Protein AF-A0A9W9QY52-F1 (afdb_monomer)

Radius of gyration: 14.12 Å; Cα contacts (8 Å, |Δi|>4): 456; chains: 1; bounding box: 40×32×38 Å

pLDDT: mean 80.57, std 6.9, range [45.78, 89.19]

Foldseek 3Di:
DDEEEDEDEDQEAEAAEAEEDDDAYYEYHYEHQEYEYAEYEYYPDYAYYEYAYYHQEYEYEEYEDAAEYAEYEYHEEHQEYEYYEYEYAAYYAEYEYAYYHQAYEYYEYEEHEDYEEYYYHYYHVHYDYDDYHYHNDYDYD

Nearest PDB structures (foldseek):
  4yz0-assembly2_B  TM=2.450E-01  e=3.488E+00  Caldicellulosiruptor bescii DSM 6725
  8enr-assembly1_D  TM=1.786E-01  e=2.956E+00  Escherichia coli

Solvent-accessible surface area (backbone atoms only — not comparable to full-atom values): 6452 Å² total; per-residue (Å²): 135,56,68,49,77,47,77,45,72,40,66,70,28,72,47,65,75,46,66,74,44,74,40,45,33,39,38,40,40,31,35,22,48,31,24,33,40,39,38,40,45,34,40,41,61,28,42,40,38,40,38,40,31,35,24,46,31,24,34,42,37,37,38,44,36,36,52,33,35,39,38,39,39,40,39,33,34,22,44,34,25,33,43,38,36,39,43,37,37,46,32,32,40,37,39,39,39,38,33,35,21,48,33,27,34,41,41,40,38,44,36,35,47,32,34,51,39,53,48,81,47,76,43,47,83,41,65,49,74,72,47,76,73,42,74,75,40,67,48,76,119

Organism: Penicillium brevicompactum (NCBI:txid5074)

Secondary structure (DSSP, 8-state):
--EEEEEEEEEE--EEEEEEE-SSEEEEEEEEEE--EEEEEEE-SEEEEEEEEEEEE--EEEEEEE--EEEEEEEEEEEE--EEEEEEEEEEEEEEEEEEEEEEEEEEEEEEEEEEEEEEEEEEEEEEEEEEEEEEEEE--

Structure (mmCIF, N/CA/C/O backbone):
data_AF-A0A9W9QY52-F1
#
_entry.id   AF-A0A9W9QY52-F1
#
loop_
_atom_site.group_PDB
_atom_site.id
_atom_site.type_symbol
_atom_site.label_atom_id
_atom_site.label_alt_id
_atom_site.label_comp_id
_atom_site.label_asym_id
_atom_site.label_entity_id
_atom_site.label_seq_id
_atom_site.pdbx_PDB_ins_code
_atom_site.Cartn_x
_atom_site.Cartn_y
_atom_site.Cartn_z
_atom_site.occupancy
_atom_site.B_iso_or_equiv
_atom_site.auth_seq_id
_atom_site.auth_comp_id
_atom_site.auth_asym_id
_atom_site.auth_atom_id
_atom_site.pdbx_PDB_model_num
ATOM 1 N N . MET A 1 1 ? 23.444 1.921 6.689 1.00 53.47 1 MET A N 1
ATOM 2 C CA . MET A 1 1 ? 22.106 1.766 6.104 1.00 53.47 1 MET A CA 1
ATOM 3 C C . MET A 1 1 ? 21.290 2.923 6.638 1.00 53.47 1 MET A C 1
ATOM 5 O O . MET A 1 1 ? 21.491 3.267 7.800 1.00 53.47 1 MET A O 1
ATOM 9 N N . TRP A 1 2 ? 20.583 3.641 5.771 1.00 61.12 2 TRP A N 1
ATOM 10 C CA . TRP A 1 2 ? 19.711 4.729 6.204 1.00 61.12 2 TRP A CA 1
ATOM 11 C C . TRP A 1 2 ? 18.297 4.190 6.104 1.00 61.12 2 TRP A C 1
ATOM 13 O O . TRP A 1 2 ? 17.815 3.980 4.991 1.00 61.12 2 TRP A O 1
ATOM 23 N N . ASP A 1 3 ? 17.704 3.956 7.266 1.00 77.62 3 ASP A N 1
ATOM 24 C CA . ASP A 1 3 ? 16.357 3.425 7.408 1.00 77.62 3 ASP A CA 1
ATOM 25 C C . ASP A 1 3 ? 15.509 4.557 7.988 1.00 77.62 3 ASP A C 1
ATOM 27 O O . ASP A 1 3 ? 15.983 5.344 8.822 1.00 77.62 3 ASP A O 1
ATOM 31 N N . MET A 1 4 ? 14.274 4.688 7.518 1.00 79.81 4 MET A N 1
ATOM 32 C CA . MET A 1 4 ? 13.356 5.724 7.973 1.00 79.81 4 MET A CA 1
ATOM 33 C C . MET A 1 4 ? 12.073 5.085 8.484 1.00 79.81 4 MET A C 1
ATOM 35 O O . MET A 1 4 ? 11.243 4.646 7.701 1.00 79.81 4 MET A O 1
ATOM 39 N N . ALA A 1 5 ? 11.887 5.102 9.800 1.00 81.69 5 ALA A N 1
ATOM 40 C CA . ALA A 1 5 ? 10.623 4.739 10.423 1.00 81.69 5 ALA A CA 1
ATOM 41 C C . ALA A 1 5 ? 9.893 6.003 10.889 1.00 81.69 5 ALA A C 1
ATOM 43 O O . ALA A 1 5 ? 10.483 6.867 11.551 1.00 81.69 5 ALA A O 1
ATOM 44 N N . PHE A 1 6 ? 8.611 6.119 10.554 1.00 76.94 6 PHE A N 1
ATOM 45 C CA . PHE A 1 6 ? 7.734 7.169 11.054 1.00 76.94 6 PHE A CA 1
ATOM 46 C C . PHE A 1 6 ? 6.476 6.546 11.649 1.00 76.94 6 PHE A C 1
ATOM 48 O O . PHE A 1 6 ? 5.720 5.892 10.943 1.00 76.94 6 PHE A O 1
ATOM 55 N N . GLY A 1 7 ? 6.259 6.796 12.940 1.00 81.50 7 GLY A N 1
ATOM 56 C CA . GLY A 1 7 ? 5.096 6.322 13.678 1.00 81.50 7 GLY A CA 1
ATOM 57 C C . GLY A 1 7 ? 4.278 7.489 14.220 1.00 81.50 7 GLY A C 1
ATOM 58 O O . GLY A 1 7 ? 4.828 8.335 14.935 1.00 81.50 7 GLY A O 1
ATOM 59 N N . VAL A 1 8 ? 2.977 7.540 13.937 1.00 78.62 8 VAL A N 1
ATOM 60 C CA . VAL A 1 8 ? 2.046 8.469 14.606 1.00 78.62 8 VAL A CA 1
ATOM 61 C C . VAL A 1 8 ? 0.899 7.688 15.219 1.00 78.62 8 VAL A C 1
ATOM 63 O O . VAL A 1 8 ? 0.329 6.790 14.610 1.00 78.62 8 VAL A O 1
ATOM 66 N N . SER A 1 9 ? 0.551 8.051 16.452 1.00 81.56 9 SER A N 1
ATOM 67 C CA . SER A 1 9 ? -0.626 7.515 17.121 1.00 81.56 9 SER A CA 1
ATOM 68 C C . SER A 1 9 ? -1.479 8.618 17.736 1.00 81.56 9 SER A C 1
ATOM 70 O O . SER A 1 9 ? -0.968 9.635 18.216 1.00 81.56 9 SER A O 1
ATOM 72 N N . GLY A 1 10 ? -2.798 8.441 17.715 1.00 80.50 10 GLY A N 1
ATOM 73 C CA . GLY A 1 10 ? -3.729 9.421 18.270 1.00 80.50 10 GLY A CA 1
ATOM 74 C C . GLY A 1 10 ? -5.185 9.156 17.908 1.00 80.50 10 GLY A C 1
ATOM 75 O O . GLY A 1 10 ? -5.527 8.142 17.320 1.00 80.50 10 GLY A O 1
ATOM 76 N N . TYR A 1 11 ? -6.083 10.078 18.264 1.00 79.69 11 TYR A N 1
ATOM 77 C CA . TYR A 1 11 ? -7.476 9.976 17.812 1.00 79.69 11 TYR A CA 1
ATOM 78 C C . TYR A 1 11 ? -7.574 10.189 16.296 1.00 79.69 11 TYR A C 1
ATOM 80 O O . TYR A 1 11 ? -8.233 9.426 15.596 1.00 79.69 11 TYR A O 1
ATOM 88 N N . THR A 1 12 ? -6.860 11.198 15.800 1.00 81.56 12 THR A N 1
ATOM 89 C CA . THR A 1 12 ? -6.657 11.440 14.377 1.00 81.56 12 THR A CA 1
ATOM 90 C C . THR A 1 12 ? -5.165 11.523 14.132 1.00 81.56 12 THR A C 1
ATOM 92 O O . THR A 1 12 ? -4.482 12.352 14.738 1.00 81.56 12 THR A O 1
ATOM 95 N N . ALA A 1 13 ? -4.689 10.660 13.258 1.00 79.25 13 ALA A N 1
ATOM 96 C CA . ALA A 1 13 ? -3.340 10.632 12.755 1.00 79.25 13 ALA A CA 1
ATOM 97 C C . ALA A 1 13 ? -3.448 10.856 11.234 1.00 79.25 13 ALA A C 1
ATOM 99 O O . ALA A 1 13 ? -4.385 10.374 10.597 1.00 79.25 13 ALA A O 1
ATOM 100 N N . SER A 1 14 ? -2.604 11.730 10.682 1.00 77.19 14 SER A N 1
ATOM 101 C CA . SER A 1 14 ? -2.575 11.905 9.231 1.00 77.19 14 SER A CA 1
ATOM 102 C C . SER A 1 14 ? -1.209 12.363 8.739 1.00 77.19 14 SER A C 1
ATOM 104 O O . SER A 1 14 ? -0.689 13.389 9.205 1.00 77.19 14 SER A O 1
ATOM 106 N N . MET A 1 15 ? -0.697 11.706 7.704 1.00 77.94 15 MET A N 1
ATOM 107 C CA . MET A 1 15 ? 0.455 12.153 6.929 1.00 77.94 15 MET A CA 1
ATOM 108 C C . MET A 1 15 ? -0.002 12.869 5.652 1.00 77.94 15 MET A C 1
ATOM 110 O O . MET A 1 15 ? -0.617 12.283 4.772 1.00 77.94 15 MET A O 1
ATOM 114 N N . GLY A 1 16 ? 0.333 14.152 5.493 1.00 79.06 16 GLY A N 1
ATOM 115 C CA . GLY A 1 16 ? -0.183 14.959 4.378 1.00 79.06 16 GLY A CA 1
ATOM 116 C C . GLY A 1 16 ? 0.397 14.621 2.995 1.00 79.06 16 GLY A C 1
ATOM 117 O O . GLY A 1 16 ? -0.306 14.137 2.106 1.00 79.06 16 GLY A O 1
ATOM 118 N N . ARG A 1 17 ? 1.661 14.993 2.749 1.00 81.62 17 ARG A N 1
ATOM 119 C CA . ARG A 1 17 ? 2.312 14.842 1.435 1.00 81.62 17 ARG A CA 1
ATOM 120 C C . ARG A 1 17 ? 3.784 14.493 1.579 1.00 81.62 17 ARG A C 1
ATOM 122 O O . ARG A 1 17 ? 4.518 15.203 2.262 1.00 81.62 17 ARG A O 1
ATOM 129 N N . ILE A 1 18 ? 4.214 13.483 0.838 1.00 79.81 18 ILE A N 1
ATOM 130 C CA . ILE A 1 18 ? 5.601 13.056 0.711 1.00 79.81 18 ILE A CA 1
ATOM 131 C C . ILE A 1 18 ? 6.009 13.235 -0.753 1.00 79.81 18 ILE A C 1
ATOM 133 O O . ILE A 1 18 ? 5.389 12.692 -1.665 1.00 79.81 18 ILE A O 1
ATOM 137 N N . TRP A 1 19 ? 7.039 14.047 -0.995 1.00 80.06 19 TRP A N 1
ATOM 138 C CA . TRP A 1 19 ? 7.466 14.367 -2.360 1.00 80.06 19 TRP A CA 1
ATOM 139 C C . TRP A 1 19 ? 8.421 13.332 -2.945 1.00 80.06 19 TRP A C 1
ATOM 141 O O . TRP A 1 19 ? 8.222 12.896 -4.074 1.00 80.06 19 TRP A O 1
ATOM 151 N N . TYR A 1 20 ? 9.444 12.952 -2.184 1.00 76.94 20 TYR A N 1
ATOM 152 C CA . TYR A 1 20 ? 10.475 12.021 -2.622 1.00 76.94 20 TYR A CA 1
ATOM 153 C C . TYR A 1 20 ? 10.875 11.125 -1.463 1.00 76.94 20 TYR A C 1
ATOM 155 O O . TYR A 1 20 ? 11.154 11.617 -0.369 1.00 76.94 20 TYR A O 1
ATOM 163 N N . VAL A 1 21 ? 10.946 9.831 -1.739 1.00 71.94 21 VAL A N 1
ATOM 164 C CA . VAL A 1 21 ? 11.467 8.813 -0.837 1.00 71.94 21 VAL A CA 1
ATOM 165 C C . VAL A 1 21 ? 12.641 8.135 -1.534 1.00 71.94 21 VAL A C 1
ATOM 167 O O . VAL A 1 21 ? 12.488 7.642 -2.648 1.00 71.94 21 VAL A O 1
ATOM 170 N N . PHE A 1 22 ? 13.814 8.169 -0.903 1.00 72.44 22 PHE A N 1
ATOM 171 C CA . PHE A 1 22 ? 15.040 7.517 -1.371 1.00 72.44 22 PHE A CA 1
ATOM 172 C C . PHE A 1 22 ? 15.826 7.049 -0.144 1.00 72.44 22 PHE A C 1
ATOM 174 O O . PHE A 1 22 ? 16.571 7.838 0.438 1.00 72.44 22 PHE A O 1
ATOM 181 N N . MET A 1 23 ? 15.595 5.812 0.297 1.00 68.81 23 MET A N 1
ATOM 182 C CA . MET A 1 23 ? 16.259 5.180 1.450 1.00 68.81 23 MET A CA 1
ATOM 183 C C . MET A 1 23 ? 16.411 3.676 1.198 1.00 68.81 23 MET A C 1
ATOM 185 O O . MET A 1 23 ? 15.848 3.174 0.231 1.00 68.81 23 MET A O 1
ATOM 189 N N . CYS A 1 24 ? 17.177 2.981 2.050 1.00 71.25 24 CYS A N 1
ATOM 190 C CA . CYS A 1 24 ? 17.209 1.518 2.014 1.00 71.25 24 CYS A CA 1
ATOM 191 C C . CYS A 1 24 ? 15.846 0.977 2.422 1.00 71.25 24 CYS A C 1
ATOM 193 O O . CYS A 1 24 ? 15.191 0.404 1.569 1.00 71.25 24 CYS A O 1
ATOM 195 N N . ASP A 1 25 ? 15.395 1.277 3.640 1.00 81.12 25 ASP A N 1
ATOM 196 C CA . ASP A 1 25 ? 14.108 0.791 4.139 1.00 81.12 25 ASP A CA 1
ATOM 197 C C . ASP A 1 25 ? 13.256 1.948 4.661 1.00 81.12 25 ASP A C 1
ATOM 199 O O . ASP A 1 25 ? 13.773 2.898 5.272 1.00 81.12 25 ASP A O 1
ATOM 203 N N . ILE A 1 26 ? 11.948 1.884 4.418 1.00 80.56 26 ILE A N 1
ATOM 204 C CA . ILE A 1 26 ? 10.974 2.827 4.966 1.00 80.56 26 ILE A CA 1
ATOM 205 C C . ILE A 1 26 ? 9.792 2.085 5.577 1.00 80.56 26 ILE A C 1
ATOM 207 O O . ILE A 1 26 ? 9.164 1.262 4.919 1.00 80.56 26 ILE A O 1
ATOM 211 N N . THR A 1 27 ? 9.426 2.491 6.789 1.00 84.25 27 THR A N 1
ATOM 212 C CA . THR A 1 27 ? 8.219 2.023 7.471 1.00 84.25 27 THR A CA 1
ATOM 213 C C . THR A 1 27 ? 7.382 3.224 7.898 1.00 84.25 27 THR A C 1
ATOM 215 O O . THR A 1 27 ? 7.871 4.123 8.594 1.00 84.25 27 THR A O 1
ATOM 218 N N . PHE A 1 28 ? 6.120 3.253 7.481 1.00 80.44 28 PHE A N 1
ATOM 219 C CA . PHE A 1 28 ? 5.120 4.189 7.986 1.00 80.44 28 PHE A CA 1
ATOM 220 C C . PHE A 1 28 ? 4.090 3.421 8.795 1.00 80.44 28 PHE A C 1
ATOM 222 O O . PHE A 1 28 ? 3.376 2.602 8.236 1.00 80.44 28 PHE A O 1
ATOM 229 N N . GLU A 1 29 ? 4.005 3.724 10.084 1.00 83.50 29 GLU A N 1
ATOM 230 C CA . GLU A 1 29 ? 3.023 3.141 10.992 1.00 83.50 29 GLU A CA 1
ATOM 231 C C . GLU A 1 29 ? 2.080 4.236 11.482 1.00 83.50 29 GLU A C 1
ATOM 233 O O . GLU A 1 29 ? 2.499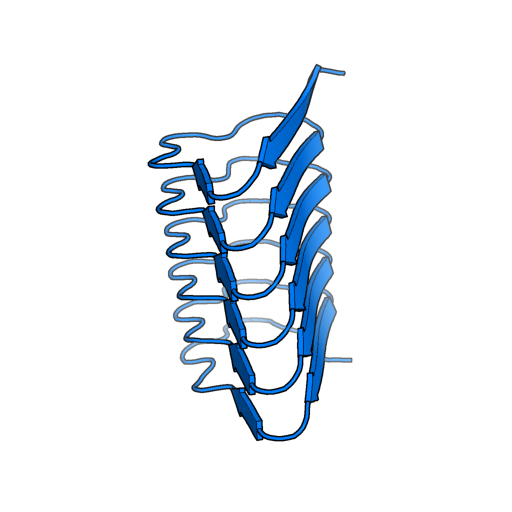 5.232 12.087 1.00 83.50 29 GLU A O 1
ATOM 238 N N . GLU A 1 30 ? 0.786 4.063 11.259 1.00 79.44 30 GLU A N 1
ATOM 239 C CA . GLU A 1 30 ? -0.209 4.996 11.761 1.00 79.44 30 GLU A CA 1
ATOM 240 C C . GLU A 1 30 ? -1.335 4.260 12.485 1.00 79.44 30 GLU A C 1
ATOM 242 O O . GLU A 1 30 ? -1.948 3.333 11.962 1.00 79.44 30 GLU A O 1
ATOM 247 N N . SER A 1 31 ? -1.586 4.647 13.739 1.00 82.00 31 SER A N 1
ATOM 248 C CA . SER A 1 31 ? -2.595 3.992 14.579 1.00 82.00 31 SER A CA 1
ATOM 249 C C . SER A 1 31 ? -3.536 4.992 15.245 1.00 82.00 31 SER A C 1
ATOM 251 O O . SER A 1 31 ? -3.117 5.933 15.926 1.00 82.00 31 SER A O 1
ATOM 253 N N . GLY A 1 32 ? -4.846 4.810 15.088 1.00 80.62 32 GLY A N 1
ATOM 254 C CA . GLY A 1 32 ? -5.805 5.750 15.664 1.00 80.62 32 GLY A CA 1
ATOM 255 C C . GLY A 1 32 ? -7.273 5.430 15.442 1.00 80.62 32 GLY A C 1
ATOM 256 O O . GLY A 1 32 ? -7.631 4.359 14.978 1.00 80.62 32 GLY A O 1
ATOM 257 N N . TYR A 1 33 ? -8.170 6.355 15.794 1.00 81.06 33 TYR A N 1
ATOM 258 C CA . TYR A 1 33 ? -9.571 6.211 15.372 1.00 81.06 33 TYR A CA 1
ATOM 259 C C . TYR A 1 33 ? -9.695 6.503 13.873 1.00 81.06 33 TYR A C 1
ATOM 261 O O . TYR A 1 33 ? -10.362 5.768 13.150 1.00 81.06 33 TYR A O 1
ATOM 269 N N . THR A 1 34 ? -9.004 7.543 13.414 1.00 82.56 34 THR A N 1
ATOM 270 C CA . THR A 1 34 ? -8.814 7.851 11.999 1.00 82.56 34 THR A CA 1
ATOM 271 C C . THR A 1 34 ? -7.324 7.980 11.726 1.00 82.56 34 THR A C 1
ATOM 273 O O . THR A 1 34 ? -6.682 8.846 12.322 1.00 82.56 34 THR A O 1
ATOM 276 N N . ALA A 1 35 ? -6.798 7.139 10.852 1.00 82.19 35 ALA A N 1
ATOM 277 C CA . ALA A 1 35 ? -5.470 7.264 10.272 1.00 82.19 35 ALA A CA 1
ATOM 278 C C . ALA A 1 35 ? -5.626 7.643 8.785 1.00 82.19 35 ALA A C 1
ATOM 280 O O . ALA A 1 35 ? -6.711 7.451 8.219 1.00 82.19 35 ALA A O 1
ATOM 281 N N . SER A 1 36 ? -4.620 8.289 8.182 1.00 80.44 36 SER A N 1
ATOM 282 C CA . SER A 1 36 ? -4.578 8.449 6.724 1.00 80.44 36 SER A CA 1
ATOM 283 C C . SER A 1 36 ? -3.215 8.902 6.202 1.00 80.44 36 SER A C 1
ATOM 285 O O . SER A 1 36 ? -2.666 9.931 6.618 1.00 80.44 36 SER A O 1
ATOM 287 N N . ILE A 1 37 ? -2.750 8.253 5.139 1.00 79.75 37 ILE A N 1
ATOM 288 C CA . ILE A 1 37 ? -1.601 8.708 4.352 1.00 79.75 37 ILE A CA 1
ATOM 289 C C . ILE A 1 37 ? -2.098 9.367 3.069 1.00 79.75 37 ILE A C 1
ATOM 291 O O . ILE A 1 37 ? -2.715 8.744 2.225 1.00 79.75 37 ILE A O 1
ATOM 295 N N . GLY A 1 38 ? -1.815 10.652 2.878 1.00 82.88 38 GLY A N 1
ATOM 296 C CA . GLY A 1 38 ? -2.343 11.432 1.761 1.00 82.88 38 GLY A CA 1
ATOM 297 C C . GLY A 1 38 ? -1.707 11.106 0.405 1.00 82.88 38 GLY A C 1
ATOM 298 O O . GLY A 1 38 ? -2.269 10.371 -0.400 1.00 82.88 38 GLY A O 1
ATOM 299 N N . TRP A 1 39 ? -0.595 11.769 0.071 1.00 84.00 39 TRP A N 1
ATOM 300 C CA . TRP A 1 39 ? -0.013 11.717 -1.282 1.00 84.00 39 TRP A CA 1
ATOM 301 C C . TRP A 1 39 ? 1.477 11.414 -1.238 1.00 84.00 39 TRP A C 1
ATOM 303 O O . TRP A 1 39 ? 2.233 12.169 -0.625 1.00 84.00 39 TRP A O 1
ATOM 313 N N . ILE A 1 40 ? 1.906 10.396 -1.974 1.00 83.75 40 ILE A N 1
ATOM 314 C CA . ILE A 1 40 ? 3.308 10.047 -2.194 1.00 83.75 40 ILE A CA 1
ATOM 315 C C . ILE A 1 40 ? 3.615 10.232 -3.677 1.00 83.75 40 ILE A C 1
ATOM 317 O O . ILE A 1 40 ? 3.039 9.581 -4.545 1.00 83.75 40 ILE A O 1
ATOM 321 N N . TRP A 1 41 ? 4.515 11.162 -3.987 1.00 84.88 41 TRP A N 1
ATOM 322 C CA . TRP A 1 41 ? 4.820 11.500 -5.376 1.00 84.88 41 TRP A CA 1
ATOM 323 C C . TRP A 1 41 ? 5.828 10.549 -6.017 1.00 84.88 41 TRP A C 1
ATOM 325 O O . TRP A 1 41 ? 5.541 10.000 -7.079 1.00 84.88 41 TRP A O 1
ATOM 335 N N . TYR A 1 42 ? 6.987 10.355 -5.386 1.00 82.62 42 TYR A N 1
ATOM 336 C CA . TYR A 1 42 ? 8.067 9.537 -5.933 1.00 82.62 42 TYR A CA 1
ATOM 337 C C . TYR A 1 42 ? 8.677 8.616 -4.879 1.00 82.62 42 TYR A C 1
ATOM 339 O O . TYR A 1 42 ? 9.189 9.086 -3.861 1.00 82.62 42 TYR A O 1
ATOM 347 N N . VAL A 1 43 ? 8.697 7.321 -5.186 1.00 80.81 43 VAL A N 1
ATOM 348 C CA . VAL A 1 43 ? 9.436 6.278 -4.471 1.00 80.81 43 VAL A CA 1
ATOM 349 C C . VAL A 1 43 ? 10.582 5.801 -5.362 1.00 80.81 43 VAL A C 1
ATOM 351 O O . VAL A 1 43 ? 10.363 5.256 -6.449 1.00 80.81 43 VAL A O 1
ATOM 354 N N . LEU A 1 44 ? 11.814 6.056 -4.922 1.00 80.75 44 LEU A N 1
ATOM 355 C CA . LEU A 1 44 ? 13.042 5.851 -5.686 1.00 80.75 44 LEU A CA 1
ATOM 356 C C . LEU A 1 44 ? 13.961 4.851 -4.980 1.00 80.75 44 LEU A C 1
ATOM 358 O O . LEU A 1 44 ? 14.459 5.161 -3.904 1.00 80.75 44 LEU A O 1
ATOM 362 N N . SER A 1 45 ? 14.259 3.724 -5.637 1.00 78.75 45 SER A N 1
ATOM 363 C CA . SER A 1 45 ? 15.301 2.760 -5.236 1.00 78.75 45 SER A CA 1
ATOM 364 C C . SER A 1 45 ? 15.283 2.417 -3.748 1.00 78.75 45 SER A C 1
ATOM 366 O O . SER A 1 45 ? 16.220 2.747 -3.022 1.00 78.75 45 SER A O 1
ATOM 368 N N . VAL A 1 46 ? 14.209 1.754 -3.336 1.00 79.50 46 VAL A N 1
ATOM 369 C CA . VAL A 1 46 ? 14.009 1.269 -1.969 1.00 79.50 46 VAL A CA 1
ATOM 370 C C . VAL A 1 46 ? 14.229 -0.241 -1.952 1.00 79.50 46 VAL A C 1
ATOM 372 O O . VAL A 1 46 ? 13.953 -0.913 -2.943 1.00 79.50 46 VAL A O 1
ATOM 375 N N . TRP A 1 47 ? 14.805 -0.759 -0.876 1.00 85.19 47 TRP A N 1
ATOM 376 C CA . TRP A 1 47 ? 14.832 -2.188 -0.611 1.00 85.19 47 TRP A CA 1
ATOM 377 C C . TRP A 1 47 ? 13.452 -2.568 -0.075 1.00 85.19 47 TRP A C 1
ATOM 379 O O . TRP A 1 47 ? 12.629 -2.983 -0.887 1.00 85.19 47 TRP A O 1
ATOM 389 N N . ASP A 1 48 ? 13.135 -2.227 1.176 1.00 85.38 48 ASP A N 1
ATOM 390 C CA . ASP A 1 48 ? 11.821 -2.521 1.758 1.00 85.38 48 ASP A CA 1
ATOM 391 C C . ASP A 1 48 ? 10.981 -1.260 2.005 1.00 85.38 48 ASP A C 1
ATOM 393 O O . ASP A 1 48 ? 11.444 -0.251 2.549 1.00 85.38 48 ASP A O 1
ATOM 397 N N . MET A 1 49 ? 9.713 -1.302 1.604 1.00 85.75 49 MET A N 1
ATOM 398 C CA . MET A 1 49 ? 8.741 -0.246 1.870 1.00 85.75 49 MET A CA 1
ATOM 399 C C . MET A 1 49 ? 7.471 -0.828 2.475 1.00 85.75 49 MET A C 1
ATOM 401 O O . MET A 1 49 ? 6.723 -1.514 1.784 1.00 85.75 49 MET A O 1
ATOM 405 N N . THR A 1 50 ? 7.185 -0.453 3.717 1.00 87.75 50 THR A N 1
ATOM 406 C CA . THR A 1 50 ? 5.994 -0.904 4.439 1.00 87.75 50 THR A CA 1
ATOM 407 C C . THR A 1 50 ? 5.131 0.280 4.856 1.00 87.75 50 THR A C 1
ATOM 409 O O . THR A 1 50 ? 5.617 1.252 5.447 1.00 87.75 50 THR A O 1
ATOM 412 N N . PHE A 1 51 ? 3.838 0.192 4.563 1.00 84.81 51 PHE A N 1
ATOM 413 C CA . PHE A 1 51 ? 2.809 1.076 5.097 1.00 84.81 51 PHE A CA 1
ATOM 414 C C . PHE A 1 51 ? 1.843 0.249 5.926 1.00 84.81 51 PHE A C 1
ATOM 416 O O . PHE A 1 51 ? 1.139 -0.587 5.377 1.00 84.81 51 PHE A O 1
ATOM 423 N N . GLU A 1 52 ? 1.815 0.507 7.224 1.00 86.81 52 GLU A N 1
ATOM 424 C CA . GLU A 1 52 ? 0.937 -0.143 8.182 1.00 86.81 52 GLU A CA 1
ATOM 425 C C . GLU A 1 52 ? -0.015 0.888 8.773 1.00 86.81 52 GLU A C 1
ATOM 427 O O . GLU A 1 52 ? 0.393 1.872 9.400 1.00 86.81 52 GLU A O 1
ATOM 432 N N . GLU A 1 53 ? -1.307 0.655 8.596 1.00 83.12 53 GLU A N 1
ATOM 433 C CA . GLU A 1 53 ? -2.332 1.562 9.075 1.00 83.12 53 GLU A CA 1
ATOM 434 C C . GLU A 1 53 ? -3.417 0.801 9.838 1.00 83.12 53 GLU A C 1
ATOM 436 O O . GLU A 1 53 ? -3.998 -0.172 9.359 1.00 83.12 53 GLU A O 1
ATOM 441 N N . SER A 1 54 ? -3.676 1.220 11.078 1.00 84.50 54 SER A N 1
ATOM 442 C CA . SER A 1 54 ? -4.625 0.544 11.963 1.00 84.50 54 SER A CA 1
ATOM 443 C C . SER A 1 54 ? -5.586 1.522 12.630 1.00 84.50 54 SER A C 1
ATOM 445 O O . SER A 1 54 ? -5.191 2.483 13.298 1.00 84.50 54 SER A O 1
ATOM 447 N N . GLY A 1 55 ? -6.890 1.283 12.502 1.00 83.31 55 GLY A N 1
ATOM 448 C CA . GLY A 1 55 ? -7.864 2.157 13.143 1.00 83.31 55 GLY A CA 1
ATOM 449 C C . GLY A 1 55 ? -9.326 1.806 12.953 1.00 83.31 55 GLY A C 1
ATOM 450 O O . GLY A 1 55 ? -9.679 0.717 12.531 1.00 83.31 55 GLY A O 1
ATOM 451 N N . TYR A 1 56 ? -10.229 2.722 13.307 1.00 83.94 56 TYR A N 1
ATOM 452 C CA . TYR A 1 56 ? -11.635 2.553 12.920 1.00 83.94 56 TYR A CA 1
ATOM 453 C C . TYR A 1 56 ? -11.810 2.898 11.440 1.00 83.94 56 TYR A C 1
ATOM 455 O O . TYR A 1 56 ? -12.469 2.170 10.702 1.00 83.94 56 TYR A O 1
ATOM 463 N N . THR A 1 57 ? -11.186 3.989 11.010 1.00 84.75 57 THR A N 1
ATOM 464 C CA . THR A 1 57 ? -11.010 4.346 9.607 1.00 84.75 57 THR A CA 1
ATOM 465 C C . THR A 1 57 ? -9.524 4.475 9.333 1.00 84.75 57 THR A C 1
ATOM 467 O O . THR A 1 57 ? -8.863 5.280 9.987 1.00 84.75 57 THR A O 1
ATOM 470 N N . ALA A 1 58 ? -9.030 3.697 8.388 1.00 83.81 58 ALA A N 1
ATOM 471 C CA . ALA A 1 58 ? -7.712 3.854 7.805 1.00 83.81 58 ALA A CA 1
ATOM 472 C C . ALA A 1 58 ? -7.894 4.241 6.328 1.00 83.81 58 ALA A C 1
ATOM 474 O O . ALA A 1 58 ? -8.970 4.010 5.758 1.00 83.81 58 ALA A O 1
ATOM 475 N N . SER A 1 59 ? -6.915 4.935 5.745 1.00 82.62 59 SER A N 1
ATOM 476 C CA . SER A 1 59 ? -6.851 5.116 4.298 1.00 82.62 59 SER A CA 1
ATOM 477 C C . SER A 1 59 ? -5.463 5.510 3.802 1.00 82.62 59 SER A C 1
ATOM 479 O O . SER A 1 59 ? -4.938 6.579 4.134 1.00 82.62 59 SER A O 1
ATOM 481 N N . ILE A 1 60 ? -4.952 4.747 2.845 1.00 81.19 60 ILE A N 1
ATOM 482 C CA . ILE A 1 60 ? -3.801 5.152 2.040 1.00 81.19 60 ILE A CA 1
ATOM 483 C C . ILE A 1 60 ? -4.309 5.831 0.772 1.00 81.19 60 ILE A C 1
ATOM 485 O O . ILE A 1 60 ? -5.150 5.320 0.050 1.00 81.19 60 ILE A O 1
ATOM 489 N N . GLY A 1 61 ? -3.815 7.024 0.477 1.00 84.38 61 GLY A N 1
ATOM 490 C CA . GLY A 1 61 ? -4.268 7.840 -0.638 1.00 84.38 61 GLY A CA 1
ATOM 491 C C . GLY A 1 61 ? -3.574 7.489 -1.953 1.00 84.38 61 GLY A C 1
ATOM 492 O O . GLY A 1 61 ? -3.840 6.465 -2.571 1.00 84.38 61 GLY A O 1
ATOM 493 N N . TRP A 1 62 ? -2.769 8.413 -2.476 1.00 85.44 62 TRP A N 1
ATOM 494 C CA . TRP A 1 62 ? -2.303 8.367 -3.868 1.00 85.44 62 TRP A CA 1
ATOM 495 C C . TRP A 1 62 ? -0.795 8.172 -3.939 1.00 85.44 62 TRP A C 1
ATOM 497 O O . TRP A 1 62 ? -0.047 8.988 -3.397 1.00 85.44 62 TRP A O 1
ATOM 507 N N . ILE A 1 63 ? -0.352 7.167 -4.692 1.00 85.44 63 ILE A N 1
ATOM 508 C CA . ILE A 1 63 ? 1.056 6.906 -4.999 1.00 85.44 63 ILE A CA 1
ATOM 509 C C . ILE A 1 63 ? 1.274 7.106 -6.494 1.00 85.44 63 ILE A C 1
ATOM 511 O O . ILE A 1 63 ? 0.692 6.423 -7.336 1.00 85.44 63 ILE A O 1
ATOM 515 N N . TRP A 1 64 ? 2.100 8.086 -6.846 1.00 86.38 64 TRP A N 1
ATOM 516 C CA . TRP A 1 64 ? 2.243 8.496 -8.241 1.00 86.38 64 TRP A CA 1
ATOM 517 C C . TRP A 1 64 ? 3.270 7.664 -9.009 1.00 86.38 64 TRP A C 1
ATOM 519 O O . TRP A 1 64 ? 2.943 7.125 -10.065 1.00 86.38 64 TRP A O 1
ATOM 529 N N . TYR A 1 65 ? 4.494 7.550 -8.489 1.00 86.38 65 TYR A N 1
ATOM 530 C CA . TYR A 1 65 ? 5.584 6.834 -9.150 1.00 86.38 65 TYR A CA 1
ATOM 531 C C . TYR A 1 65 ? 6.350 5.930 -8.186 1.00 86.38 65 TYR A C 1
ATOM 533 O O . TYR A 1 65 ? 6.942 6.406 -7.217 1.00 86.38 65 TYR A O 1
ATOM 541 N N . VAL A 1 66 ? 6.419 4.648 -8.535 1.00 83.75 66 VAL A N 1
ATOM 542 C CA . VAL A 1 66 ? 7.243 3.612 -7.908 1.00 83.75 66 VAL A CA 1
ATOM 543 C C . VAL A 1 66 ? 8.250 3.122 -8.945 1.00 83.75 66 VAL A C 1
ATOM 545 O O . VAL A 1 66 ? 7.880 2.506 -9.944 1.00 83.75 66 VAL A O 1
ATOM 548 N N . LEU A 1 67 ? 9.529 3.456 -8.757 1.00 83.3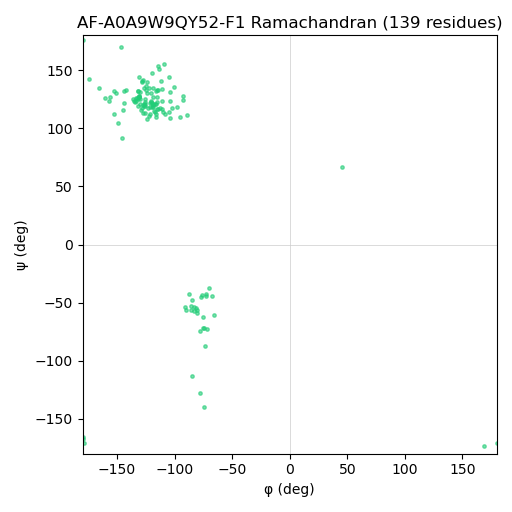8 67 LEU A N 1
ATOM 549 C CA . LEU A 1 67 ? 10.562 3.235 -9.776 1.00 83.38 67 LEU A CA 1
ATOM 550 C C . LEU A 1 67 ? 11.276 1.886 -9.655 1.00 83.38 67 LEU A C 1
ATOM 552 O O . LEU A 1 67 ? 11.363 1.150 -10.633 1.00 83.38 67 LEU A O 1
ATOM 556 N N . SER A 1 68 ? 11.811 1.589 -8.476 1.00 85.44 68 SER A N 1
ATOM 557 C CA . SER A 1 68 ? 12.505 0.336 -8.187 1.00 85.44 68 SER A CA 1
ATOM 558 C C . SER A 1 68 ? 12.354 0.064 -6.704 1.00 85.44 68 SER A C 1
ATOM 560 O O . SER A 1 68 ? 12.901 0.825 -5.904 1.00 85.44 68 SER A O 1
ATOM 562 N N . VAL A 1 69 ? 11.606 -0.973 -6.358 1.00 83.94 69 VAL A N 1
ATOM 563 C CA . VAL A 1 69 ? 11.457 -1.442 -4.978 1.00 83.94 69 VAL A CA 1
ATOM 564 C C . VAL A 1 69 ? 11.750 -2.935 -4.951 1.00 83.94 69 VAL A C 1
ATOM 566 O O . VAL A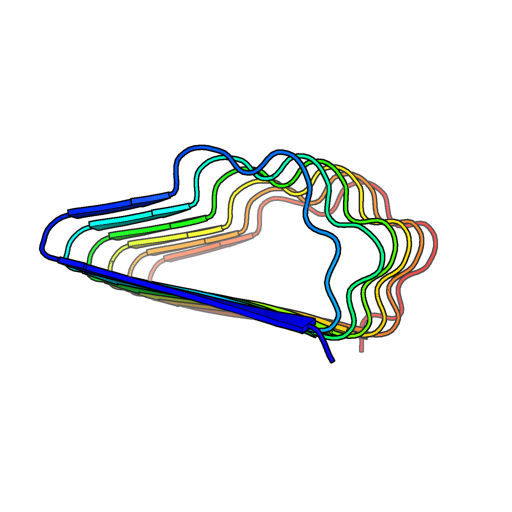 1 69 ? 11.438 -3.618 -5.926 1.00 83.94 69 VAL A O 1
ATOM 569 N N . TRP A 1 70 ? 12.431 -3.420 -3.916 1.00 88.12 70 TRP A N 1
ATOM 570 C CA . TRP A 1 70 ? 12.556 -4.859 -3.726 1.00 88.12 70 TRP A CA 1
ATOM 571 C C . TRP A 1 70 ? 11.207 -5.362 -3.212 1.00 88.12 70 TRP A C 1
ATOM 573 O O . TRP A 1 70 ? 10.418 -5.830 -4.028 1.00 88.12 70 TRP A O 1
ATOM 583 N N . ASP A 1 71 ? 10.858 -5.055 -1.965 1.00 88.56 71 ASP A N 1
ATOM 584 C CA . ASP A 1 71 ? 9.583 -5.462 -1.376 1.00 88.56 71 ASP A CA 1
ATOM 585 C C . ASP A 1 71 ? 8.719 -4.243 -1.024 1.00 88.56 71 ASP A C 1
ATOM 587 O O . ASP A 1 71 ? 9.177 -3.256 -0.438 1.00 88.56 71 ASP A O 1
ATOM 591 N N . MET A 1 72 ? 7.448 -4.287 -1.422 1.00 86.94 72 MET A N 1
ATOM 592 C CA . MET A 1 72 ? 6.458 -3.254 -1.129 1.00 86.94 72 MET A CA 1
ATOM 593 C C . MET A 1 72 ? 5.227 -3.872 -0.480 1.00 86.94 72 MET A C 1
ATOM 595 O O . MET A 1 72 ? 4.515 -4.642 -1.122 1.00 86.94 72 MET A O 1
ATOM 599 N N . THR A 1 73 ? 4.934 -3.451 0.745 1.00 89.19 73 THR A N 1
ATOM 600 C CA . THR A 1 73 ? 3.810 -3.957 1.529 1.00 89.19 73 THR A CA 1
ATOM 601 C C . THR A 1 73 ? 2.893 -2.818 1.958 1.00 89.19 73 THR A C 1
ATOM 603 O O . THR A 1 73 ? 3.337 -1.804 2.505 1.00 89.19 73 THR A O 1
ATOM 606 N N . PHE A 1 74 ? 1.598 -3.002 1.720 1.00 85.81 74 PHE A N 1
ATOM 607 C CA . PHE A 1 74 ? 0.530 -2.169 2.259 1.00 85.81 74 PHE A CA 1
ATOM 608 C C . PHE A 1 74 ? -0.352 -3.034 3.142 1.00 85.81 74 PHE A C 1
ATOM 610 O O . PHE A 1 74 ? -1.003 -3.946 2.643 1.00 85.81 74 PHE A O 1
ATOM 617 N N . GLU A 1 75 ? -0.372 -2.733 4.429 1.00 87.88 75 GLU A N 1
ATOM 618 C CA . GLU A 1 75 ? -1.169 -3.415 5.435 1.00 87.88 75 GLU A CA 1
ATOM 619 C C . GLU A 1 75 ? -2.138 -2.419 6.055 1.00 87.88 75 GLU A C 1
ATOM 621 O O . GLU A 1 75 ? -1.746 -1.428 6.677 1.00 87.88 75 GLU A O 1
ATOM 626 N N . GLU A 1 76 ? -3.427 -2.683 5.897 1.00 84.81 76 GLU A N 1
ATOM 627 C CA . GLU A 1 76 ? -4.466 -1.810 6.406 1.00 84.81 76 GLU A CA 1
ATOM 628 C C . GLU A 1 76 ? -5.511 -2.603 7.189 1.00 84.81 76 GLU A C 1
ATOM 630 O O . GLU A 1 76 ? -6.062 -3.606 6.731 1.00 84.81 76 GLU A O 1
ATOM 635 N N . SER A 1 77 ? -5.785 -2.166 8.417 1.00 85.38 77 SER A N 1
ATOM 636 C CA . SER A 1 77 ? -6.711 -2.848 9.317 1.00 85.38 77 SER A CA 1
ATOM 637 C C . SER A 1 77 ? -7.678 -1.878 9.987 1.00 85.38 77 SER A C 1
ATOM 639 O O . SER A 1 77 ? -7.287 -0.916 10.651 1.00 85.38 77 SER A O 1
ATOM 641 N N . GLY A 1 78 ? -8.980 -2.136 9.866 1.00 84.19 78 GLY A N 1
ATOM 642 C CA . GLY A 1 78 ? -9.966 -1.313 10.552 1.00 84.19 78 GLY A CA 1
ATOM 643 C C . GLY A 1 78 ? -11.425 -1.679 10.359 1.00 84.19 78 GLY A C 1
ATOM 644 O O . GLY A 1 78 ? -11.767 -2.769 9.930 1.00 84.19 78 GLY A O 1
ATOM 645 N N . TYR A 1 79 ? -12.345 -0.785 10.729 1.00 84.69 79 TYR A N 1
ATOM 646 C CA . TYR A 1 79 ? -13.755 -0.977 10.366 1.00 84.69 79 TYR A CA 1
ATOM 647 C C . TYR A 1 79 ? -13.971 -0.610 8.896 1.00 84.69 79 TYR A C 1
ATOM 649 O O . TYR A 1 79 ? -14.608 -1.357 8.154 1.00 84.69 79 TYR A O 1
ATOM 657 N N . THR A 1 80 ? -13.410 0.522 8.487 1.00 85.06 80 THR A N 1
ATOM 658 C CA . THR A 1 80 ? -13.284 0.930 7.092 1.00 85.06 80 THR A CA 1
ATOM 659 C C . THR A 1 80 ? -11.804 1.055 6.784 1.00 85.06 80 THR A C 1
ATOM 661 O O . THR A 1 80 ? -11.131 1.862 7.424 1.00 85.06 80 THR A O 1
ATOM 664 N N . ALA A 1 81 ? -11.331 0.275 5.829 1.00 83.94 81 ALA A N 1
ATOM 665 C CA . ALA A 1 81 ? -10.020 0.419 5.231 1.00 83.94 81 ALA A CA 1
ATOM 666 C C . ALA A 1 81 ? -10.205 0.827 3.760 1.00 83.94 81 ALA A C 1
ATOM 668 O O . ALA A 1 81 ? -11.262 0.561 3.163 1.00 83.94 81 ALA A O 1
ATOM 669 N N . SER A 1 82 ? -9.241 1.559 3.208 1.00 83.06 82 SER A N 1
ATOM 670 C CA . SER A 1 82 ? -9.160 1.786 1.772 1.00 83.06 82 SER A CA 1
ATOM 671 C C . SER A 1 82 ? -7.750 2.138 1.313 1.00 83.06 82 SER A C 1
ATOM 673 O O . SER A 1 82 ? -7.224 3.201 1.661 1.00 83.06 82 SER A O 1
ATOM 675 N N . ILE A 1 83 ? -7.227 1.352 0.379 1.00 80.94 83 ILE A N 1
ATOM 676 C CA . ILE A 1 83 ? -6.023 1.697 -0.372 1.00 80.94 83 ILE A CA 1
ATOM 677 C C . ILE A 1 83 ? -6.443 2.401 -1.659 1.00 80.94 83 ILE A C 1
ATOM 679 O O . ILE A 1 83 ? -7.224 1.893 -2.461 1.00 80.94 83 ILE A O 1
ATOM 683 N N . GLY A 1 84 ? -5.926 3.603 -1.869 1.00 83.06 84 GLY A N 1
ATOM 684 C CA . GLY A 1 84 ? -6.276 4.471 -2.978 1.00 83.06 84 GLY A CA 1
ATOM 685 C C . GLY A 1 84 ? -5.611 4.056 -4.287 1.00 83.06 84 GLY A C 1
ATOM 686 O O . GLY A 1 84 ? -5.834 2.967 -4.808 1.00 83.06 84 GLY A O 1
ATOM 687 N N . TRP A 1 85 ? -4.929 4.992 -4.946 1.00 84.75 85 TRP A N 1
ATOM 688 C CA . TRP A 1 85 ? -4.544 4.836 -6.355 1.00 84.75 85 TRP A CA 1
ATOM 689 C C . TRP A 1 85 ? -3.031 4.775 -6.520 1.00 84.75 85 TRP A C 1
ATOM 691 O O . TRP A 1 85 ? -2.321 5.660 -6.040 1.00 84.75 85 TRP A O 1
ATOM 701 N N . ILE A 1 86 ? -2.560 3.801 -7.299 1.00 85.00 86 ILE A N 1
ATOM 702 C CA . ILE A 1 86 ? -1.166 3.678 -7.727 1.00 85.00 86 ILE A CA 1
ATOM 703 C C . ILE A 1 86 ? -1.089 3.916 -9.234 1.00 85.00 86 ILE A C 1
ATOM 705 O O . ILE A 1 86 ? -1.682 3.196 -10.038 1.00 85.00 86 ILE A O 1
ATOM 709 N N . TRP A 1 87 ? -0.367 4.957 -9.642 1.00 85.31 87 TRP A N 1
ATOM 710 C CA . TRP A 1 87 ? -0.336 5.364 -11.048 1.00 85.31 87 TRP A CA 1
ATOM 711 C C . TRP A 1 87 ? 0.703 4.609 -11.878 1.00 85.31 87 TRP A C 1
ATOM 713 O O . TRP A 1 87 ? 0.346 4.004 -12.888 1.00 85.31 87 TRP A O 1
ATOM 723 N N . TYR A 1 88 ? 1.972 4.639 -11.473 1.00 85.94 88 TYR A N 1
ATOM 724 C CA . TYR A 1 88 ? 3.065 4.030 -12.231 1.00 85.94 88 TYR A CA 1
ATOM 725 C C . TYR A 1 88 ? 3.953 3.169 -11.342 1.00 85.94 88 TYR A C 1
ATOM 727 O O . TYR A 1 88 ? 4.614 3.681 -10.440 1.00 85.94 88 TYR A O 1
ATOM 735 N N . VAL A 1 89 ? 4.029 1.882 -11.668 1.00 84.12 89 VAL A N 1
ATOM 736 C CA . VAL A 1 89 ? 4.929 0.894 -11.071 1.00 84.12 89 VAL A CA 1
ATOM 737 C C . VAL A 1 89 ? 5.876 0.401 -12.158 1.00 84.12 89 VAL A C 1
ATOM 739 O O . VAL A 1 89 ? 5.451 -0.225 -13.127 1.00 84.12 89 VAL A O 1
ATOM 742 N N . LEU A 1 90 ? 7.164 0.720 -12.047 1.00 83.81 90 LEU A N 1
ATOM 743 C CA . LEU A 1 90 ? 8.160 0.349 -13.055 1.00 83.81 90 LEU A CA 1
ATOM 744 C C . LEU A 1 90 ? 8.797 -1.010 -12.773 1.00 83.81 90 LEU A C 1
ATOM 746 O O . LEU A 1 90 ? 8.763 -1.883 -13.634 1.00 83.81 90 LEU A O 1
ATOM 750 N N . SER A 1 91 ? 9.382 -1.190 -11.594 1.00 85.38 91 SER A N 1
ATOM 751 C CA . SER A 1 91 ? 10.024 -2.442 -11.201 1.00 85.38 91 SER A CA 1
ATOM 752 C C . SER A 1 91 ? 9.800 -2.675 -9.719 1.00 85.38 91 SER A C 1
ATOM 754 O O . SER A 1 91 ? 10.294 -1.902 -8.900 1.00 85.38 91 SER A O 1
ATOM 756 N N . VAL A 1 92 ? 9.078 -3.734 -9.381 1.00 83.94 92 VAL A N 1
ATOM 757 C CA . VAL A 1 92 ? 8.974 -4.231 -8.006 1.00 83.94 92 VAL A CA 1
ATOM 758 C C . VAL A 1 92 ? 9.296 -5.718 -8.013 1.00 83.94 92 VAL A C 1
ATOM 760 O O . VAL A 1 92 ? 8.946 -6.401 -8.977 1.00 83.94 92 VAL A O 1
ATOM 763 N N . TRP A 1 93 ? 10.033 -6.199 -7.015 1.00 87.56 93 TRP A N 1
ATOM 764 C CA . TRP A 1 93 ? 10.224 -7.635 -6.860 1.00 87.56 93 TRP A CA 1
ATOM 765 C C . TRP A 1 93 ? 8.926 -8.213 -6.295 1.00 87.56 93 TRP A C 1
ATOM 767 O O . TRP A 1 93 ? 8.123 -8.713 -7.081 1.00 87.56 93 TRP A O 1
ATOM 777 N N . ASP A 1 94 ? 8.626 -7.955 -5.026 1.00 86.62 94 ASP A N 1
ATOM 778 C CA . ASP A 1 94 ? 7.395 -8.429 -4.396 1.00 86.62 94 ASP A CA 1
ATOM 779 C C . ASP A 1 94 ? 6.479 -7.259 -4.013 1.00 86.62 94 ASP A C 1
ATOM 781 O O . ASP A 1 94 ? 6.906 -6.246 -3.452 1.00 86.62 94 ASP A O 1
ATOM 785 N N . MET A 1 95 ? 5.197 -7.374 -4.357 1.00 86.06 95 MET A N 1
ATOM 786 C CA . MET A 1 95 ? 4.171 -6.391 -4.016 1.00 86.06 95 MET A CA 1
ATOM 787 C C . MET A 1 95 ? 3.004 -7.063 -3.301 1.00 86.06 95 MET A C 1
ATOM 789 O O . MET A 1 95 ? 2.322 -7.908 -3.881 1.00 86.06 95 MET A O 1
ATOM 793 N N . THR A 1 96 ? 2.727 -6.625 -2.079 1.00 88.00 96 THR A N 1
ATOM 794 C CA . THR A 1 96 ? 1.678 -7.190 -1.233 1.00 88.00 96 THR A CA 1
ATOM 795 C C . THR A 1 96 ? 0.712 -6.103 -0.784 1.00 88.00 96 THR A C 1
ATOM 797 O O . THR A 1 96 ? 1.119 -5.039 -0.312 1.00 88.00 96 THR A O 1
ATOM 800 N N . PHE A 1 97 ? -0.579 -6.389 -0.917 1.00 84.44 97 PHE A N 1
ATOM 801 C CA . PHE A 1 97 ? -1.653 -5.597 -0.332 1.00 84.44 97 PHE A CA 1
ATOM 802 C C . PHE A 1 97 ? -2.476 -6.490 0.581 1.00 84.44 97 PHE A C 1
ATOM 804 O O . PHE A 1 97 ? -3.091 -7.445 0.109 1.00 84.44 97 PHE A O 1
ATOM 811 N N . GLU A 1 98 ? -2.508 -6.157 1.860 1.00 86.81 98 GLU A N 1
ATOM 812 C CA . GLU A 1 98 ? -3.344 -6.807 2.854 1.00 86.81 98 GLU A CA 1
ATOM 813 C C . GLU A 1 98 ? -4.299 -5.781 3.442 1.00 86.81 98 GLU A C 1
ATOM 815 O O . GLU A 1 98 ? -3.901 -4.768 4.014 1.00 86.81 98 GLU A O 1
ATOM 820 N N . GLU A 1 99 ? -5.586 -6.052 3.307 1.00 83.31 99 GLU A N 1
ATOM 821 C CA . GLU A 1 99 ? -6.630 -5.181 3.803 1.00 83.31 99 GLU A CA 1
ATOM 822 C C . GLU A 1 99 ? -7.644 -5.990 4.607 1.00 83.31 99 GLU A C 1
ATOM 824 O O . GLU A 1 99 ? -8.184 -7.009 4.163 1.00 83.31 99 GLU A O 1
ATOM 829 N N . SER A 1 100 ? -7.914 -5.543 5.829 1.00 84.44 100 SER A N 1
ATOM 830 C CA . SER A 1 100 ? -8.823 -6.226 6.740 1.00 84.44 100 SER A CA 1
ATOM 831 C C . SER A 1 100 ? -9.805 -5.257 7.383 1.00 84.44 100 SER A C 1
ATOM 833 O O . SER A 1 100 ? -9.430 -4.295 8.052 1.00 84.44 100 SER A O 1
ATOM 835 N N . GLY A 1 101 ? -11.102 -5.519 7.224 1.00 84.06 101 GLY A N 1
ATOM 836 C CA . GLY A 1 101 ? -12.111 -4.715 7.896 1.00 84.06 101 GLY A CA 1
ATOM 837 C C . GLY A 1 101 ? -13.561 -5.081 7.651 1.00 84.06 101 GLY A C 1
ATOM 838 O O . GLY A 1 101 ? -13.887 -6.124 7.102 1.00 84.06 101 GLY A O 1
ATOM 839 N N . TYR A 1 102 ? -14.493 -4.243 8.108 1.00 83.00 102 TYR A N 1
ATOM 840 C CA . TYR A 1 102 ? -15.906 -4.436 7.758 1.00 83.00 102 TYR A CA 1
ATOM 841 C C . TYR A 1 102 ? -16.146 -4.058 6.295 1.00 83.00 102 TYR A C 1
ATOM 843 O O . TYR A 1 102 ? -16.822 -4.787 5.565 1.00 83.00 102 TYR A O 1
ATOM 851 N N . THR A 1 103 ? -15.576 -2.925 5.893 1.00 83.44 103 THR A N 1
ATOM 852 C CA . THR A 1 103 ? -15.500 -2.457 4.509 1.00 83.44 103 THR A CA 1
ATOM 853 C C . THR A 1 103 ? -14.030 -2.318 4.158 1.00 83.44 103 THR A C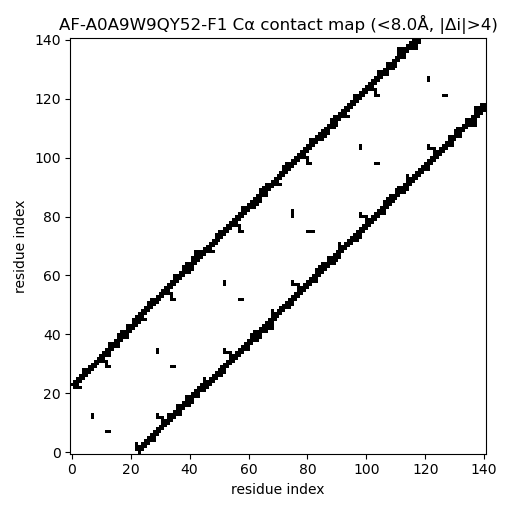 1
ATOM 855 O O . THR A 1 103 ? -13.331 -1.576 4.844 1.00 83.44 103 THR A O 1
ATOM 858 N N . ALA A 1 104 ? -13.599 -3.028 3.131 1.00 81.38 104 ALA A N 1
ATOM 859 C CA . ALA A 1 104 ? -12.278 -2.923 2.543 1.00 81.38 104 ALA A CA 1
ATOM 860 C C . ALA A 1 104 ? -12.443 -2.505 1.074 1.00 81.38 104 ALA A C 1
ATOM 862 O O . ALA A 1 104 ? -13.486 -2.778 0.457 1.00 81.38 104 ALA A O 1
ATOM 863 N N . SER A 1 105 ? -11.485 -1.747 0.550 1.00 81.81 105 SER A N 1
ATOM 864 C CA . SER A 1 105 ? -11.4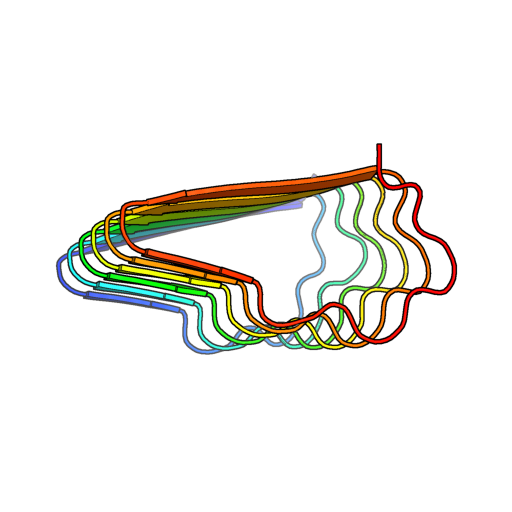38 -1.414 -0.864 1.00 81.81 105 SER A CA 1
ATOM 865 C C . SER A 1 105 ? -10.035 -1.066 -1.340 1.00 81.81 105 SER A C 1
ATOM 867 O O . SER A 1 105 ? -9.422 -0.103 -0.879 1.00 81.81 105 SER A O 1
ATOM 869 N N . ILE A 1 106 ? -9.612 -1.753 -2.397 1.00 78.19 106 ILE A N 1
ATOM 870 C CA . ILE A 1 106 ? -8.392 -1.431 -3.132 1.00 78.19 106 ILE A CA 1
ATOM 871 C C . ILE A 1 106 ? -8.782 -0.733 -4.436 1.00 78.19 106 ILE A C 1
ATOM 873 O O . ILE A 1 106 ? -9.547 -1.254 -5.256 1.00 78.19 106 ILE A O 1
ATOM 877 N N . GLY A 1 107 ? -8.252 0.472 -4.625 1.00 81.62 107 GLY A N 1
ATOM 878 C CA . GLY A 1 107 ? -8.493 1.311 -5.787 1.00 81.62 107 GLY A CA 1
ATOM 879 C C . GLY A 1 107 ? -7.768 0.834 -7.048 1.00 81.62 107 GLY A C 1
ATOM 880 O O . GLY A 1 107 ? -7.744 -0.345 -7.398 1.00 81.62 107 GLY A O 1
ATOM 881 N N . TRP A 1 108 ? -7.227 1.787 -7.810 1.00 81.69 108 TRP A N 1
ATOM 882 C CA . TRP A 1 108 ? -6.730 1.537 -9.165 1.00 81.69 108 TRP A CA 1
ATOM 883 C C . TRP A 1 108 ? -5.218 1.390 -9.185 1.00 81.69 108 TRP A C 1
ATOM 885 O O . TRP A 1 108 ? -4.513 2.266 -8.681 1.00 81.69 108 TRP A O 1
ATOM 895 N N . ILE A 1 109 ? -4.731 0.380 -9.907 1.00 81.94 109 ILE A N 1
ATOM 896 C CA . ILE A 1 109 ? -3.343 0.326 -10.371 1.00 81.94 109 ILE A CA 1
ATOM 897 C C . ILE A 1 109 ? -3.341 0.561 -11.881 1.00 81.94 109 ILE A C 1
ATOM 899 O O . ILE A 1 109 ? -3.870 -0.234 -12.662 1.00 81.94 109 ILE A O 1
ATOM 903 N N . TRP A 1 110 ? -2.795 1.696 -12.312 1.00 82.31 110 TRP A N 1
ATOM 904 C CA . TRP A 1 110 ? -2.895 2.105 -13.713 1.00 82.31 110 TRP A CA 1
ATOM 905 C C . TRP A 1 110 ? -1.879 1.412 -14.606 1.00 82.31 110 TRP A C 1
ATOM 907 O O . TRP A 1 110 ? -2.279 0.753 -15.562 1.00 82.31 110 TRP A O 1
ATOM 917 N N . TYR A 1 111 ? -0.591 1.574 -14.312 1.00 82.25 111 TYR A N 1
ATOM 918 C CA . TYR A 1 111 ? 0.481 1.082 -15.164 1.00 82.25 111 TYR A CA 1
ATOM 919 C C . TYR A 1 111 ? 1.505 0.291 -14.363 1.00 82.25 111 TYR A C 1
ATOM 921 O O . TYR A 1 111 ? 2.151 0.834 -13.466 1.00 82.25 111 TYR A O 1
ATOM 929 N N . VAL A 1 112 ? 1.685 -0.971 -14.740 1.00 81.19 112 VAL A N 1
ATOM 930 C CA . VAL A 1 112 ? 2.660 -1.893 -14.160 1.00 81.19 112 VAL A CA 1
ATOM 931 C C . VAL A 1 112 ? 3.575 -2.400 -15.267 1.00 81.19 112 VAL A C 1
ATOM 933 O O . VAL A 1 112 ? 3.153 -3.147 -16.151 1.00 81.19 112 VAL A O 1
ATOM 936 N N . LEU A 1 113 ? 4.841 -1.990 -15.245 1.00 83.19 113 LEU A N 1
ATOM 937 C CA . LEU A 1 113 ? 5.821 -2.448 -16.226 1.00 83.19 113 LEU A CA 1
ATOM 938 C C . LEU A 1 113 ? 6.385 -3.820 -15.848 1.00 83.19 113 LEU A C 1
ATOM 940 O O . LEU A 1 113 ? 6.338 -4.727 -16.674 1.00 83.19 113 LEU A O 1
ATOM 944 N N . SER A 1 114 ? 6.922 -3.964 -14.634 1.00 81.31 114 SER A N 1
ATOM 945 C CA . SER A 1 114 ? 7.461 -5.230 -14.136 1.00 81.31 114 SER A CA 1
ATOM 946 C C . SER A 1 114 ? 7.201 -5.421 -12.646 1.00 81.31 114 SER A C 1
ATOM 948 O O . SER A 1 114 ? 7.623 -4.596 -11.837 1.00 81.31 114 SER A O 1
ATOM 950 N N . VAL A 1 115 ? 6.509 -6.509 -12.306 1.00 82.19 115 VAL A N 1
ATOM 951 C CA . VAL A 1 115 ? 6.377 -7.021 -10.934 1.00 82.19 115 VAL A CA 1
ATOM 952 C C . VAL A 1 115 ? 6.708 -8.505 -10.959 1.00 82.19 115 VAL A C 1
ATOM 954 O O . VAL A 1 115 ? 6.227 -9.210 -11.853 1.00 82.19 115 VAL A O 1
ATOM 957 N N . TRP A 1 116 ? 7.576 -8.957 -10.054 1.00 84.12 116 TRP A N 1
ATOM 958 C CA . TRP A 1 116 ? 7.931 -10.369 -9.991 1.00 84.12 116 TRP A CA 1
ATOM 959 C C . TRP A 1 116 ? 6.795 -11.161 -9.357 1.00 84.12 116 TRP A C 1
ATOM 961 O O . TRP A 1 116 ? 6.187 -11.931 -10.086 1.00 84.12 116 TRP A O 1
ATOM 971 N N . ASP A 1 117 ? 6.438 -10.891 -8.102 1.00 82.81 117 ASP A N 1
ATOM 972 C CA . ASP A 1 117 ? 5.278 -11.494 -7.441 1.00 82.81 117 ASP A CA 1
ATOM 973 C C . ASP A 1 117 ? 4.319 -10.412 -6.914 1.00 82.81 117 ASP A C 1
ATOM 975 O O . ASP A 1 117 ? 4.725 -9.357 -6.422 1.00 82.81 117 ASP A O 1
ATOM 979 N N . MET A 1 118 ? 3.013 -10.655 -7.054 1.00 82.19 118 MET A N 1
ATOM 980 C CA . MET A 1 118 ? 1.966 -9.732 -6.614 1.00 82.19 118 MET A CA 1
ATOM 981 C C . MET A 1 118 ? 0.868 -10.478 -5.860 1.00 82.19 118 MET A C 1
ATOM 983 O O . MET A 1 118 ? 0.225 -11.361 -6.430 1.00 82.19 118 MET A O 1
ATOM 987 N N . THR A 1 119 ? 0.620 -10.073 -4.616 1.00 84.50 119 THR A N 1
ATOM 988 C CA . THR A 1 119 ? -0.364 -10.692 -3.720 1.00 84.50 119 THR A CA 1
ATOM 989 C C . THR A 1 119 ? -1.392 -9.661 -3.262 1.00 84.50 119 THR A C 1
ATOM 991 O O . THR A 1 119 ? -1.041 -8.546 -2.879 1.00 84.50 119 THR A O 1
ATOM 994 N N . PHE A 1 120 ? -2.670 -10.043 -3.293 1.00 81.19 120 PHE A N 1
ATOM 995 C CA . PHE A 1 120 ? -3.774 -9.256 -2.746 1.00 81.19 120 PHE A CA 1
ATOM 996 C C . PHE A 1 120 ? -4.575 -10.118 -1.781 1.00 81.19 120 PHE A C 1
ATOM 998 O O . PHE A 1 120 ? -5.145 -11.137 -2.181 1.00 81.19 120 PHE A O 1
ATOM 1005 N N . GLU A 1 121 ? -4.664 -9.678 -0.537 1.00 83.50 121 GLU A N 1
ATOM 1006 C CA . GLU A 1 121 ? -5.512 -10.275 0.480 1.00 83.50 121 GLU A CA 1
ATOM 1007 C C . GLU A 1 121 ? -6.485 -9.222 0.994 1.00 83.50 121 GLU A C 1
ATOM 1009 O O . GLU A 1 121 ? -6.105 -8.259 1.646 1.00 83.50 121 GLU A O 1
ATOM 101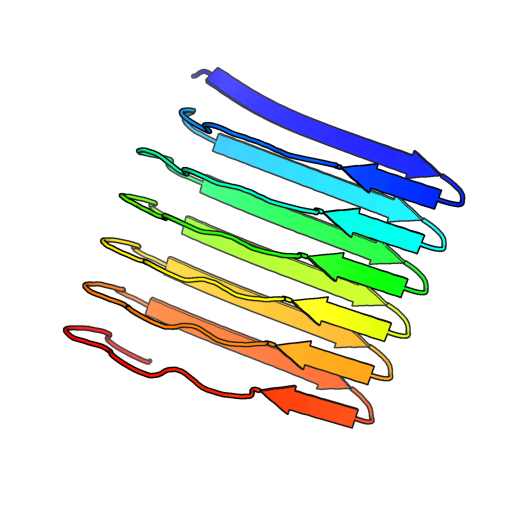4 N N . GLU A 1 122 ? -7.767 -9.404 0.695 1.00 78.62 122 GLU A N 1
ATOM 1015 C CA . GLU A 1 122 ? -8.822 -8.518 1.168 1.00 78.62 122 GLU A CA 1
ATOM 1016 C C . GLU A 1 122 ? -9.821 -9.331 1.988 1.00 78.62 122 GLU A C 1
ATOM 1018 O O . GLU A 1 122 ? -10.391 -10.323 1.521 1.00 78.62 122 GLU A O 1
ATOM 1023 N N . SER A 1 123 ? -10.039 -8.923 3.234 1.00 81.12 123 SER A N 1
ATOM 1024 C CA . SER A 1 123 ? -10.917 -9.624 4.163 1.00 81.12 123 SER A CA 1
ATOM 1025 C C . SER A 1 123 ? -11.936 -8.672 4.776 1.00 81.12 123 SER A C 1
ATOM 1027 O O . SER A 1 123 ? -11.604 -7.737 5.499 1.00 81.12 123 SER A O 1
ATOM 1029 N N . GLY A 1 124 ? -13.219 -8.923 4.509 1.00 80.44 124 GLY A N 1
ATOM 1030 C CA . GLY A 1 124 ? -14.285 -8.129 5.102 1.00 80.44 124 GLY A CA 1
ATOM 1031 C C . GLY A 1 124 ? -15.695 -8.538 4.725 1.00 80.44 124 GLY A C 1
ATOM 1032 O O . GLY A 1 124 ? -15.912 -9.450 3.928 1.00 80.44 124 GLY A O 1
ATOM 1033 N N . TYR A 1 125 ? -16.682 -7.871 5.329 1.00 76.50 125 TYR A N 1
ATOM 1034 C CA . TYR A 1 125 ? -18.088 -8.083 4.967 1.00 76.50 125 TYR A CA 1
ATOM 1035 C C . TYR A 1 125 ? -18.391 -7.517 3.581 1.00 76.50 125 TYR A C 1
ATOM 1037 O O . TYR A 1 125 ? -19.181 -8.095 2.837 1.00 76.50 125 TYR A O 1
ATOM 1045 N N . THR A 1 126 ? -17.779 -6.381 3.258 1.00 78.81 126 THR A N 1
ATOM 1046 C CA . THR A 1 126 ? -17.820 -5.758 1.938 1.00 78.81 126 THR A CA 1
ATOM 1047 C C . THR A 1 126 ? -16.382 -5.544 1.496 1.00 78.81 126 THR A C 1
ATOM 1049 O O . THR A 1 126 ? -15.674 -4.773 2.132 1.00 78.81 126 THR A O 1
ATOM 1052 N N . ALA A 1 127 ? -15.973 -6.257 0.453 1.00 76.31 127 ALA A N 1
ATOM 1053 C CA . ALA A 1 127 ? -14.635 -6.209 -0.120 1.00 76.31 127 ALA A CA 1
ATOM 1054 C C . ALA A 1 127 ? -14.758 -5.922 -1.623 1.00 76.31 127 ALA A C 1
ATOM 1056 O O . ALA A 1 127 ? -15.637 -6.492 -2.287 1.00 76.31 127 ALA A O 1
ATOM 1057 N N . SER A 1 128 ? -13.946 -5.010 -2.150 1.00 78.94 128 SER A N 1
ATOM 1058 C CA . SER A 1 128 ? -13.940 -4.661 -3.568 1.00 78.94 128 SER A CA 1
ATOM 1059 C C . SER A 1 128 ? -12.577 -4.189 -4.061 1.00 78.94 128 SER A C 1
ATOM 1061 O O . SER A 1 128 ? -12.021 -3.219 -3.556 1.00 78.94 128 SER A O 1
ATOM 1063 N N . MET A 1 129 ? -12.142 -4.779 -5.172 1.00 75.69 129 MET A N 1
ATOM 1064 C CA . MET A 1 129 ? -10.983 -4.339 -5.941 1.00 75.69 129 MET A CA 1
ATOM 1065 C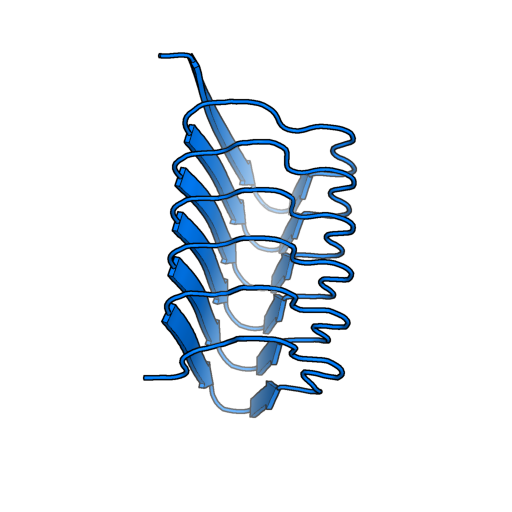 C . MET A 1 129 ? -11.444 -3.769 -7.288 1.00 75.69 129 MET A C 1
ATOM 1067 O O . MET A 1 129 ? -12.150 -4.453 -8.036 1.00 75.69 129 MET A O 1
ATOM 1071 N N . GLU A 1 130 ? -11.084 -2.519 -7.604 1.00 73.19 130 GLU A N 1
ATOM 1072 C CA . GLU A 1 130 ? -11.654 -1.828 -8.773 1.00 73.19 130 GLU A CA 1
ATOM 1073 C C . GLU A 1 130 ? -11.002 -2.211 -10.114 1.00 73.19 130 GLU A C 1
ATOM 1075 O O . GLU A 1 130 ? -11.732 -2.606 -11.027 1.00 73.19 130 GLU A O 1
ATOM 1080 N N . LEU A 1 131 ? -9.676 -2.075 -10.30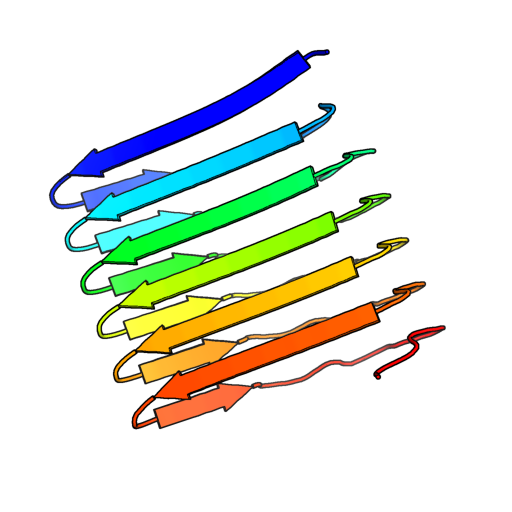3 1.00 66.31 131 LEU A N 1
ATOM 1081 C CA . LEU A 1 131 ? -9.030 -2.457 -11.578 1.00 66.31 131 LEU A CA 1
ATOM 1082 C C . LEU A 1 131 ? -7.491 -2.360 -11.587 1.00 66.31 131 LEU A C 1
ATOM 1084 O O . LEU A 1 131 ? -6.926 -1.358 -11.149 1.00 66.31 131 LEU A O 1
ATOM 1088 N N . ILE A 1 132 ? -6.834 -3.319 -12.257 1.00 75.19 132 ILE A N 1
ATOM 1089 C CA . ILE A 1 132 ? -5.467 -3.170 -12.796 1.00 75.19 132 ILE A CA 1
ATOM 1090 C C . ILE A 1 132 ? -5.570 -2.981 -14.317 1.00 75.19 132 ILE A C 1
ATOM 1092 O O . ILE A 1 132 ? -6.048 -3.880 -15.012 1.00 75.19 132 ILE A O 1
ATOM 1096 N N . ARG A 1 133 ? -5.199 -1.803 -14.841 1.00 67.62 133 ARG A N 1
ATOM 1097 C CA . ARG A 1 133 ? -5.469 -1.432 -16.250 1.00 67.62 133 ARG A CA 1
ATOM 1098 C C . ARG A 1 133 ? -4.442 -1.962 -17.246 1.00 67.62 133 ARG A C 1
ATOM 1100 O O . ARG A 1 133 ? -4.834 -2.659 -18.177 1.00 67.62 133 ARG A O 1
ATOM 1107 N N . ASP A 1 134 ? -3.168 -1.630 -17.059 1.00 75.94 134 ASP A N 1
ATOM 1108 C CA . ASP A 1 134 ? -2.103 -1.933 -18.016 1.00 75.94 134 ASP A CA 1
ATOM 1109 C C . ASP A 1 134 ? -0.943 -2.663 -17.321 1.00 75.94 134 ASP A C 1
ATOM 1111 O O . ASP A 1 134 ? -0.241 -2.081 -16.495 1.00 75.94 134 ASP A O 1
ATOM 1115 N N . VAL A 1 135 ? -0.720 -3.935 -17.676 1.00 71.75 135 VAL A N 1
ATOM 1116 C CA . VAL A 1 135 ? 0.370 -4.774 -17.144 1.00 71.75 135 VAL A CA 1
ATOM 1117 C C . VAL A 1 135 ? 1.233 -5.281 -18.296 1.00 71.75 135 VAL A C 1
ATOM 1119 O O . VAL A 1 135 ? 0.74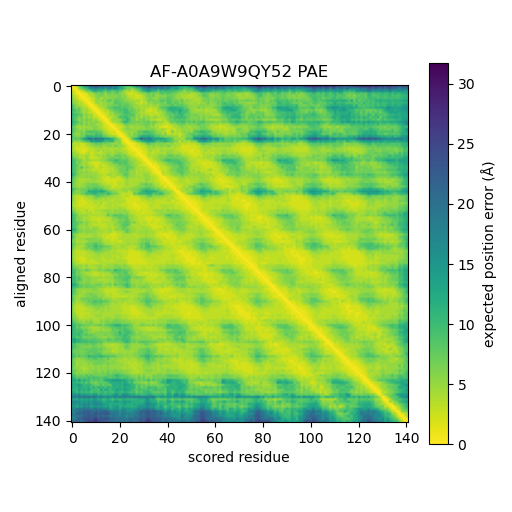2 -5.996 -19.170 1.00 71.75 135 VAL A O 1
ATOM 1122 N N . ALA A 1 136 ? 2.515 -4.910 -18.320 1.00 71.50 136 ALA A N 1
ATOM 1123 C CA . ALA A 1 136 ? 3.439 -5.328 -19.377 1.00 71.50 136 ALA A CA 1
ATOM 1124 C C . ALA A 1 136 ? 4.118 -6.675 -19.073 1.00 71.50 136 ALA A C 1
ATOM 1126 O O . ALA A 1 136 ? 4.218 -7.514 -19.967 1.00 71.50 136 ALA A O 1
ATOM 1127 N N . LEU A 1 137 ? 4.557 -6.890 -17.829 1.00 64.94 137 LEU A N 1
ATOM 1128 C CA . LEU A 1 137 ? 5.138 -8.133 -17.310 1.00 64.94 137 LEU A CA 1
ATOM 1129 C C . LEU A 1 137 ? 4.793 -8.243 -15.817 1.00 64.94 137 LEU A C 1
ATOM 1131 O O . LEU A 1 137 ? 5.389 -7.562 -14.994 1.00 64.94 137 LEU A O 1
ATOM 1135 N N . ALA A 1 138 ? 3.843 -9.097 -15.457 1.00 60.62 138 ALA A N 1
ATOM 1136 C CA . ALA A 1 138 ? 3.667 -9.524 -14.072 1.00 60.62 138 ALA A CA 1
ATOM 1137 C C . ALA A 1 138 ? 3.545 -11.044 -14.051 1.00 60.62 138 ALA A C 1
ATOM 1139 O O . ALA A 1 138 ? 2.796 -11.604 -14.861 1.00 60.62 138 ALA A O 1
ATOM 1140 N N . VAL A 1 139 ? 4.283 -11.707 -13.162 1.00 57.09 139 VAL A N 1
ATOM 1141 C CA . VAL A 1 139 ? 3.954 -13.082 -12.787 1.00 57.09 139 VAL A CA 1
ATOM 1142 C C . VAL A 1 139 ? 2.992 -12.960 -11.610 1.00 57.09 139 VAL A C 1
ATOM 1144 O O . VAL A 1 139 ? 3.326 -12.438 -10.558 1.00 57.09 139 VAL A O 1
ATOM 1147 N N . VAL A 1 140 ? 1.738 -13.338 -11.832 1.00 55.97 140 VAL A N 1
ATOM 1148 C CA . VAL A 1 140 ? 0.757 -13.456 -10.750 1.00 55.97 140 VAL A CA 1
ATOM 1149 C C . VAL A 1 140 ? 0.780 -14.928 -10.351 1.00 55.97 140 VAL A C 1
ATOM 1151 O O . VAL A 1 140 ? 0.420 -15.771 -11.181 1.00 55.97 140 VAL A O 1
ATOM 1154 N N . VAL A 1 141 ? 1.302 -15.234 -9.160 1.00 45.78 141 VAL A N 1
ATOM 1155 C CA . VAL A 1 141 ? 1.404 -16.602 -8.613 1.00 45.78 141 VAL A CA 1
ATOM 1156 C C . VAL A 1 141 ? 0.151 -16.962 -7.828 1.00 45.78 141 VAL A C 1
ATOM 1158 O O . VAL A 1 141 ? -0.374 -16.086 -7.113 1.00 45.78 141 VAL A O 1
#

Sequence (141 aa):
MWDMAFGVSGYTASMGRIWYVFMCDITFEESGYTASIGWIWYVLSVWDMTFEESGYTASIGWIWYVLSVWDMTFEESGYTASIGWIWYVLSVWDMTFEESGYTASIGWIWYVLSVWDMTFEESGYTASMELIRDVALAVVV

Mean predicted aligned error: 6.29 Å